Protein AF-A0A819P5N6-F1 (afdb_monomer_lite)

Radius of gyration: 13.2 Å; chains: 1; bounding box: 24×28×36 Å

Structure (mmCIF, N/CA/C/O backbone):
data_AF-A0A819P5N6-F1
#
_entry.id   AF-A0A819P5N6-F1
#
loop_
_atom_site.group_PDB
_atom_site.id
_atom_site.type_symbol
_atom_site.label_atom_id
_atom_site.label_alt_id
_atom_site.label_comp_id
_atom_site.label_asym_id
_atom_site.label_entity_id
_atom_site.label_seq_id
_atom_site.pdbx_PDB_ins_code
_atom_site.Cartn_x
_atom_site.Cartn_y
_atom_site.Cartn_z
_atom_site.occupancy
_atom_site.B_iso_or_equiv
_atom_site.auth_seq_id
_atom_site.auth_comp_id
_atom_site.auth_asym_id
_atom_site.auth_atom_id
_atom_site.pdbx_PDB_model_num
ATOM 1 N N . MET A 1 1 ? 3.406 -10.934 -6.047 1.00 74.62 1 MET A N 1
ATOM 2 C CA . MET A 1 1 ? 2.379 -9.911 -6.341 1.00 74.62 1 MET A CA 1
ATOM 3 C C . MET A 1 1 ? 1.013 -10.511 -6.695 1.00 74.62 1 MET A C 1
ATOM 5 O O . MET A 1 1 ? 0.091 -10.337 -5.910 1.00 74.62 1 MET A O 1
ATOM 9 N N . GLN A 1 2 ? 0.861 -11.268 -7.796 1.00 79.12 2 GLN A N 1
ATOM 10 C CA . GLN A 1 2 ? -0.452 -11.786 -8.250 1.00 79.12 2 GLN A CA 1
ATOM 11 C C . GLN A 1 2 ? -1.223 -12.590 -7.184 1.00 79.12 2 GLN A C 1
ATOM 13 O O . GLN A 1 2 ? -2.396 -12.320 -6.944 1.00 79.12 2 GLN A O 1
ATOM 18 N N . LEU A 1 3 ? -0.547 -13.487 -6.454 1.00 83.69 3 LEU A N 1
ATOM 19 C CA . LEU A 1 3 ? -1.155 -14.214 -5.328 1.00 83.69 3 LEU A CA 1
ATOM 20 C C . LEU A 1 3 ? -1.658 -13.282 -4.215 1.00 83.69 3 LEU A C 1
ATOM 22 O O . LEU A 1 3 ? -2.704 -13.541 -3.628 1.00 83.69 3 LEU A O 1
ATOM 26 N N . GLY A 1 4 ? -0.955 -12.178 -3.949 1.00 83.00 4 GLY A N 1
ATOM 27 C CA . GLY A 1 4 ? -1.396 -11.159 -2.996 1.00 83.00 4 GLY A CA 1
ATOM 28 C C . GLY A 1 4 ? -2.717 -10.513 -3.421 1.00 83.00 4 GLY A C 1
ATOM 29 O O . GLY A 1 4 ? -3.616 -10.346 -2.594 1.00 83.00 4 GLY A O 1
ATOM 30 N N . HIS A 1 5 ? -2.887 -10.223 -4.716 1.00 85.00 5 HIS A N 1
ATOM 31 C CA . HIS A 1 5 ? -4.150 -9.697 -5.249 1.00 85.00 5 HIS A CA 1
ATOM 32 C C . HIS A 1 5 ? -5.280 -10.719 -5.135 1.00 85.00 5 HIS A C 1
ATOM 34 O O . HIS A 1 5 ? -6.371 -10.361 -4.688 1.00 85.00 5 HIS A O 1
ATOM 40 N N . CYS A 1 6 ? -5.012 -11.990 -5.451 1.00 89.25 6 CYS A N 1
ATOM 41 C CA . CYS A 1 6 ? -5.982 -13.073 -5.286 1.00 89.25 6 CYS A CA 1
ATOM 42 C C . CYS A 1 6 ? -6.426 -13.219 -3.823 1.00 89.25 6 CYS A C 1
ATOM 44 O O . CYS A 1 6 ? -7.624 -13.224 -3.543 1.00 89.25 6 CYS A O 1
ATOM 46 N N . TYR A 1 7 ? -5.485 -13.272 -2.875 1.00 91.25 7 TYR A N 1
ATOM 47 C CA . TYR A 1 7 ? -5.812 -13.372 -1.450 1.00 91.25 7 TYR A CA 1
ATOM 48 C C . TYR A 1 7 ? -6.622 -12.173 -0.954 1.00 91.25 7 TYR A C 1
ATOM 50 O O . TYR A 1 7 ? -7.598 -12.365 -0.232 1.00 91.25 7 TYR A O 1
ATOM 58 N N . ARG A 1 8 ? -6.283 -10.953 -1.388 1.00 91.31 8 ARG A N 1
ATOM 59 C CA . ARG A 1 8 ? -7.052 -9.745 -1.053 1.00 91.31 8 ARG A CA 1
ATOM 60 C C . ARG A 1 8 ? -8.475 -9.806 -1.614 1.00 91.31 8 ARG A C 1
ATOM 62 O O . ARG A 1 8 ? -9.420 -9.485 -0.901 1.00 91.31 8 ARG A O 1
ATOM 69 N N . GLY A 1 9 ? -8.644 -10.259 -2.859 1.00 88.56 9 GLY A N 1
ATOM 70 C CA . GLY A 1 9 ? -9.962 -10.467 -3.473 1.00 88.56 9 GLY A CA 1
ATOM 71 C C . GLY A 1 9 ? -10.826 -11.473 -2.704 1.00 88.56 9 GLY A C 1
ATOM 72 O O . GLY A 1 9 ? -12.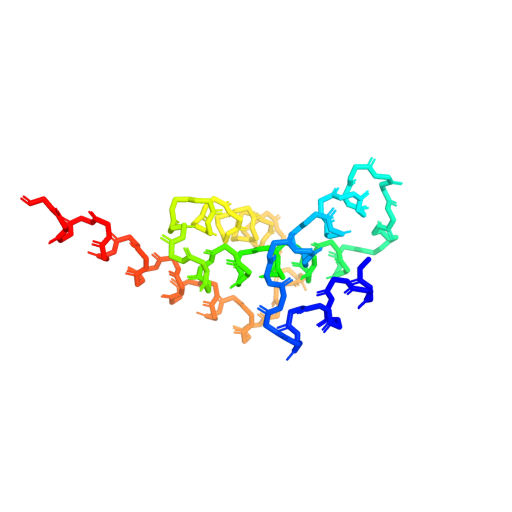030 -11.279 -2.567 1.00 88.56 9 GLY A O 1
ATOM 73 N N . LEU A 1 10 ? -10.195 -12.490 -2.112 1.00 93.44 10 LEU A N 1
ATOM 74 C CA . LEU A 1 10 ? -10.833 -13.474 -1.231 1.00 93.44 10 LEU A CA 1
ATOM 75 C C . L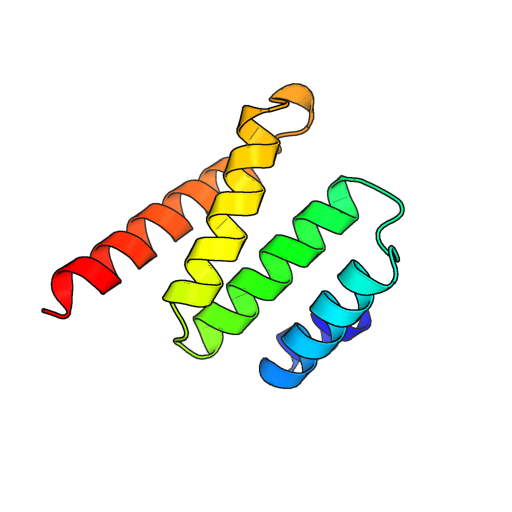EU A 1 10 ? -10.983 -13.001 0.228 1.00 93.44 10 LEU A C 1
ATOM 77 O O . LEU A 1 10 ? -11.373 -13.792 1.083 1.00 93.44 10 LEU A O 1
ATOM 81 N N . ARG A 1 11 ? -10.663 -11.735 0.534 1.00 91.19 11 ARG A N 1
ATOM 82 C CA . ARG A 1 11 ? -10.639 -11.155 1.894 1.00 91.19 11 ARG A CA 1
ATOM 83 C C . ARG A 1 11 ? -9.703 -11.874 2.876 1.00 91.19 11 ARG A C 1
ATOM 85 O O . ARG A 1 11 ? -9.814 -11.706 4.086 1.00 91.19 11 ARG A O 1
ATOM 92 N N . LEU A 1 12 ? -8.735 -12.633 2.367 1.00 95.00 12 LEU A N 1
ATOM 93 C CA . LEU A 1 12 ? -7.682 -13.289 3.142 1.00 95.00 12 LEU A CA 1
ATOM 94 C C . LEU A 1 12 ? -6.520 -12.310 3.359 1.00 95.00 12 LEU A C 1
ATOM 96 O O . LEU A 1 12 ? -5.407 -12.528 2.879 1.00 95.00 12 LEU A O 1
ATOM 100 N N . ASN A 1 13 ? -6.799 -11.202 4.048 1.00 94.25 13 ASN A N 1
ATOM 101 C CA . ASN A 1 13 ? -5.912 -10.036 4.116 1.00 94.25 13 ASN A CA 1
ATOM 102 C C . ASN A 1 13 ? -4.541 -10.344 4.740 1.00 94.25 13 ASN A C 1
ATOM 104 O O . ASN A 1 13 ? -3.531 -9.879 4.222 1.00 94.25 13 ASN A O 1
ATOM 108 N N . GLU A 1 14 ? -4.469 -11.196 5.765 1.00 94.81 14 GLU A N 1
ATOM 109 C CA . GLU A 1 14 ? -3.191 -11.625 6.358 1.00 94.81 14 GLU A CA 1
ATOM 110 C C . GLU A 1 14 ? -2.310 -12.372 5.345 1.00 94.81 14 GLU A C 1
ATOM 112 O O . GLU A 1 14 ? -1.115 -12.106 5.205 1.00 94.81 14 GLU A O 1
ATOM 117 N N . LYS A 1 15 ? -2.914 -13.290 4.575 1.00 93.69 15 LYS A N 1
ATOM 118 C CA . LYS A 1 15 ? -2.208 -14.007 3.504 1.00 93.69 15 LYS A CA 1
ATOM 119 C C . LYS A 1 15 ? -1.806 -13.055 2.387 1.00 93.69 15 LYS A C 1
ATOM 121 O O . LYS A 1 15 ? -0.726 -13.224 1.821 1.00 93.69 15 LYS A O 1
ATOM 126 N N . ALA A 1 16 ? -2.650 -12.072 2.077 1.00 94.56 16 ALA A N 1
ATOM 127 C CA . ALA A 1 16 ? -2.352 -11.053 1.084 1.00 94.56 16 ALA A CA 1
ATOM 128 C C . ALA A 1 16 ? -1.101 -10.262 1.483 1.00 94.56 16 ALA A C 1
ATOM 130 O O . ALA A 1 16 ? -0.137 -10.266 0.719 1.00 94.56 16 ALA A O 1
ATOM 131 N N . VAL A 1 17 ? -1.074 -9.693 2.696 1.00 95.38 17 VAL A N 1
ATOM 132 C CA . VAL A 1 17 ? 0.087 -8.971 3.244 1.00 95.38 17 VAL A CA 1
ATOM 133 C C . VAL A 1 17 ? 1.342 -9.830 3.170 1.00 95.38 17 VAL A C 1
ATOM 135 O O . VAL A 1 17 ? 2.305 -9.422 2.528 1.00 95.38 17 VAL A O 1
ATOM 138 N N . LYS A 1 18 ? 1.310 -11.053 3.716 1.00 94.69 18 LYS A N 1
ATOM 139 C CA . LYS A 1 18 ? 2.480 -11.944 3.723 1.00 94.69 18 LYS A CA 1
ATOM 140 C C . LYS A 1 18 ? 3.041 -12.194 2.319 1.00 94.69 18 LYS A C 1
ATOM 142 O O . LYS A 1 18 ? 4.251 -12.257 2.133 1.00 94.69 18 LYS A O 1
ATOM 147 N N . ASN A 1 19 ? 2.171 -12.347 1.320 1.00 93.06 19 ASN A N 1
ATOM 148 C CA . ASN A 1 19 ? 2.596 -12.585 -0.062 1.00 93.06 19 ASN A CA 1
ATOM 149 C C . ASN A 1 19 ? 3.120 -11.324 -0.752 1.00 93.06 19 ASN A C 1
ATOM 151 O O . ASN A 1 19 ? 4.015 -11.423 -1.592 1.00 93.06 19 ASN A O 1
ATOM 155 N N . TYR A 1 20 ? 2.558 -10.157 -0.445 1.00 93.06 20 TYR A N 1
ATOM 156 C CA . TYR A 1 20 ? 3.081 -8.896 -0.954 1.00 93.06 20 TYR A CA 1
ATOM 157 C C . TYR A 1 20 ? 4.441 -8.569 -0.331 1.00 93.06 20 TYR A C 1
ATOM 159 O O . TYR A 1 20 ? 5.373 -8.280 -1.070 1.00 93.06 20 TYR A O 1
ATOM 167 N N . GLU A 1 21 ? 4.591 -8.687 0.989 1.00 92.75 21 GLU A N 1
ATOM 168 C CA . GLU A 1 21 ? 5.855 -8.414 1.685 1.00 92.75 21 GLU A CA 1
ATOM 169 C C . GLU A 1 21 ? 6.966 -9.366 1.244 1.00 92.75 21 GLU A C 1
ATOM 171 O O . GLU A 1 21 ? 8.071 -8.916 0.953 1.00 92.75 21 GLU A O 1
ATOM 176 N N . LEU A 1 22 ? 6.659 -10.656 1.064 1.00 92.19 22 LEU A N 1
ATOM 177 C CA . LEU A 1 22 ? 7.607 -11.601 0.475 1.00 92.19 22 LEU A CA 1
ATOM 178 C C . LEU A 1 22 ? 8.012 -11.192 -0.952 1.00 92.19 22 LEU A C 1
ATOM 180 O O . LEU A 1 22 ? 9.170 -11.340 -1.332 1.00 92.19 22 LEU A O 1
ATOM 184 N N . ALA A 1 23 ? 7.080 -10.671 -1.757 1.00 89.50 23 ALA A N 1
ATOM 185 C CA . ALA A 1 23 ? 7.400 -10.189 -3.100 1.00 89.50 23 ALA A CA 1
ATOM 186 C C . ALA A 1 23 ? 8.295 -8.938 -3.078 1.00 89.50 23 ALA A C 1
ATOM 188 O O . ALA A 1 23 ? 9.138 -8.791 -3.962 1.00 89.50 23 ALA A O 1
ATOM 189 N N . LEU A 1 24 ? 8.140 -8.070 -2.073 1.00 88.81 24 LEU A N 1
ATOM 190 C CA . LEU A 1 24 ? 9.036 -6.936 -1.852 1.00 88.81 24 LEU A CA 1
ATOM 191 C C . LEU A 1 24 ? 10.430 -7.401 -1.417 1.00 88.81 24 LEU A C 1
ATOM 193 O O . LEU A 1 24 ? 11.413 -7.006 -2.033 1.00 88.81 24 LEU A O 1
ATOM 197 N N . GLU A 1 25 ? 10.521 -8.296 -0.430 1.00 89.50 25 GLU A N 1
ATOM 198 C CA . GLU A 1 25 ? 11.793 -8.840 0.073 1.00 89.50 25 GLU A CA 1
ATOM 199 C C . GLU A 1 25 ? 12.605 -9.527 -1.034 1.00 89.50 25 GLU A C 1
ATOM 201 O O . GLU A 1 25 ? 13.822 -9.382 -1.117 1.00 89.50 25 GLU A O 1
ATOM 206 N N . LYS A 1 26 ? 11.928 -10.277 -1.908 1.00 87.81 26 LYS A N 1
ATOM 207 C CA . LYS A 1 26 ? 12.569 -11.014 -3.003 1.00 87.81 26 LYS A CA 1
ATOM 208 C C . LYS A 1 26 ? 12.855 -10.163 -4.242 1.00 87.81 26 LYS A C 1
ATOM 210 O O . LYS A 1 26 ? 13.343 -10.717 -5.222 1.00 87.81 26 LYS A O 1
ATOM 215 N N . GLY A 1 27 ? 12.538 -8.865 -4.230 1.00 81.56 27 GLY A N 1
ATOM 216 C CA . GLY A 1 27 ? 12.737 -7.995 -5.394 1.00 81.56 27 GLY A CA 1
ATOM 217 C C . GLY A 1 27 ? 11.930 -8.439 -6.618 1.00 81.56 27 GLY A C 1
ATOM 218 O O . GLY A 1 27 ? 12.372 -8.268 -7.746 1.00 81.56 27 GLY A O 1
ATOM 219 N N . ILE A 1 28 ? 10.761 -9.061 -6.412 1.00 77.94 28 ILE A N 1
ATOM 220 C CA . ILE A 1 28 ? 9.929 -9.614 -7.502 1.00 77.94 28 ILE A CA 1
ATOM 221 C C . ILE A 1 28 ? 9.191 -8.499 -8.274 1.00 77.94 28 ILE A C 1
ATOM 223 O O . ILE A 1 28 ? 8.537 -8.762 -9.277 1.00 77.94 28 ILE A O 1
ATOM 227 N N . HIS A 1 29 ? 9.294 -7.251 -7.826 1.00 71.00 29 HIS A N 1
ATOM 228 C CA . HIS A 1 29 ? 8.828 -6.075 -8.553 1.00 71.00 29 HIS A CA 1
ATOM 229 C C . HIS A 1 29 ? 9.890 -5.671 -9.583 1.00 71.00 29 HIS A C 1
ATOM 231 O O . HIS A 1 29 ? 10.905 -5.072 -9.239 1.00 71.00 29 HIS A O 1
ATOM 237 N N . VAL A 1 30 ? 9.678 -6.035 -10.847 1.00 68.31 30 VAL A N 1
ATOM 238 C CA . VAL A 1 30 ? 10.638 -5.732 -11.923 1.00 68.31 30 VAL A CA 1
ATOM 239 C C . VAL A 1 30 ? 10.457 -4.291 -12.406 1.00 68.31 30 VAL A C 1
ATOM 241 O O . VAL A 1 30 ? 11.401 -3.673 -12.894 1.00 68.31 30 VAL A O 1
ATOM 244 N N . LEU A 1 31 ? 9.250 -3.743 -12.231 1.00 84.12 31 LEU A N 1
ATOM 245 C CA . LEU A 1 31 ? 8.871 -2.395 -12.640 1.00 84.12 31 LEU A CA 1
ATOM 246 C C . LEU A 1 31 ? 8.395 -1.557 -11.446 1.00 84.12 31 LEU A C 1
ATOM 248 O O . LEU A 1 31 ? 7.802 -2.073 -10.495 1.00 84.12 31 LEU A O 1
ATOM 252 N N . LEU A 1 32 ? 8.612 -0.241 -11.525 1.00 86.19 32 LEU A N 1
ATOM 253 C CA . LEU A 1 32 ? 8.196 0.712 -10.491 1.00 86.19 32 LEU A CA 1
ATOM 254 C C . LEU A 1 32 ? 6.677 0.691 -10.257 1.00 86.19 32 LEU A C 1
ATOM 256 O O . LEU A 1 32 ? 6.232 0.710 -9.112 1.00 86.19 32 LEU A O 1
ATOM 260 N N . ASP A 1 33 ? 5.885 0.538 -11.317 1.00 87.44 33 ASP A N 1
ATOM 261 C CA . ASP A 1 33 ? 4.427 0.425 -11.210 1.00 87.44 33 ASP A CA 1
ATOM 262 C C . ASP A 1 33 ? 3.992 -0.816 -10.418 1.00 87.44 33 ASP A C 1
ATOM 264 O O . ASP A 1 33 ? 3.071 -0.749 -9.606 1.00 87.44 33 ASP A O 1
ATOM 268 N N . GLU A 1 34 ? 4.675 -1.951 -10.596 1.00 88.50 34 GLU A N 1
ATOM 269 C CA . GLU A 1 34 ? 4.396 -3.179 -9.838 1.00 88.50 34 GLU A CA 1
ATOM 270 C C . GLU A 1 34 ? 4.767 -3.025 -8.361 1.00 88.50 34 GLU A C 1
ATOM 272 O O . GLU A 1 34 ? 4.085 -3.553 -7.475 1.00 88.50 34 GLU A O 1
ATOM 277 N N . TYR A 1 35 ? 5.846 -2.288 -8.088 1.00 90.06 35 TYR A N 1
ATOM 278 C CA . TYR A 1 35 ? 6.249 -1.939 -6.733 1.00 90.06 35 TYR A CA 1
ATOM 279 C C . TYR A 1 35 ? 5.186 -1.064 -6.055 1.00 90.06 35 TYR A C 1
ATOM 281 O O . TYR A 1 35 ? 4.713 -1.407 -4.968 1.00 90.06 35 TYR A O 1
ATOM 289 N N . ILE A 1 36 ? 4.729 -0.006 -6.730 1.00 92.44 36 ILE A N 1
ATOM 290 C CA . ILE A 1 36 ? 3.662 0.884 -6.252 1.00 92.44 36 ILE A CA 1
ATOM 291 C C . ILE A 1 36 ? 2.362 0.102 -6.011 1.00 92.44 36 ILE A C 1
ATOM 293 O O . ILE A 1 36 ? 1.774 0.200 -4.932 1.00 92.44 36 ILE A O 1
ATOM 297 N N . GLU A 1 37 ? 1.929 -0.737 -6.956 1.00 92.12 37 GLU A N 1
ATOM 298 C CA . GLU A 1 37 ? 0.729 -1.573 -6.798 1.00 92.12 37 GLU A CA 1
ATOM 299 C C . GLU A 1 37 ? 0.846 -2.559 -5.632 1.00 92.12 37 GLU A C 1
ATOM 301 O O . GLU A 1 37 ? -0.127 -2.811 -4.910 1.00 92.12 37 GLU A O 1
ATOM 306 N N . THR A 1 38 ? 2.047 -3.094 -5.406 1.00 93.69 38 THR A N 1
ATOM 307 C CA . THR A 1 38 ? 2.326 -3.959 -4.261 1.00 93.69 38 THR A CA 1
ATOM 308 C C . THR A 1 38 ? 2.175 -3.189 -2.948 1.00 93.69 38 THR A C 1
ATOM 310 O O . THR A 1 38 ? 1.483 -3.671 -2.048 1.00 93.69 38 THR A O 1
ATOM 313 N N . LEU A 1 39 ? 2.730 -1.978 -2.840 1.00 95.31 39 LEU A N 1
ATOM 314 C CA . LEU A 1 39 ? 2.589 -1.125 -1.653 1.00 95.31 39 LEU A CA 1
ATOM 315 C C . LEU A 1 39 ? 1.128 -0.741 -1.387 1.00 95.31 39 LEU A C 1
ATOM 317 O O . LEU A 1 39 ? 0.638 -0.925 -0.269 1.00 95.31 39 LEU A O 1
ATOM 321 N N . ILE A 1 40 ? 0.397 -0.305 -2.421 1.00 95.56 40 ILE A N 1
ATOM 322 C CA . ILE A 1 40 ? -1.047 -0.025 -2.337 1.00 95.56 40 ILE A CA 1
ATOM 323 C C . ILE A 1 40 ? -1.797 -1.273 -1.867 1.00 95.56 40 ILE A C 1
ATOM 325 O O . ILE A 1 40 ? -2.723 -1.195 -1.054 1.00 95.56 40 ILE A O 1
ATOM 329 N N . GLY A 1 41 ? -1.409 -2.445 -2.369 1.00 95.38 41 GLY A N 1
ATOM 330 C CA . GLY A 1 41 ? -2.029 -3.703 -1.999 1.00 95.38 41 GLY A CA 1
ATOM 331 C C . GLY A 1 41 ? -1.810 -4.104 -0.548 1.00 95.38 41 GLY A C 1
ATOM 332 O O . GLY A 1 41 ? -2.758 -4.599 0.072 1.00 95.38 41 GLY A O 1
ATOM 333 N N . ILE A 1 42 ? -0.627 -3.843 0.004 1.00 96.44 42 ILE A N 1
ATOM 334 C CA . ILE A 1 42 ? -0.345 -4.023 1.431 1.00 96.44 42 ILE A CA 1
ATOM 335 C C . ILE A 1 42 ? -1.176 -3.030 2.249 1.00 96.44 42 ILE A C 1
ATOM 337 O O . ILE A 1 42 ? -1.884 -3.461 3.157 1.00 96.44 42 ILE A O 1
ATOM 341 N N . GLY A 1 43 ? -1.174 -1.742 1.882 1.00 97.31 43 GLY A N 1
ATOM 342 C CA . GLY A 1 43 ? -1.946 -0.698 2.570 1.00 97.31 43 GLY A CA 1
ATOM 343 C C . GLY A 1 43 ? -3.435 -1.039 2.677 1.00 97.31 43 GLY A C 1
ATOM 344 O O . GLY A 1 43 ? -3.986 -1.085 3.776 1.00 97.31 43 GLY A O 1
ATOM 345 N N . LYS A 1 44 ? -4.061 -1.424 1.556 1.00 97.12 44 LYS A N 1
ATOM 346 C CA . LYS A 1 44 ? -5.467 -1.874 1.516 1.00 97.12 44 LYS A CA 1
ATOM 347 C C . LYS A 1 44 ? -5.726 -3.096 2.398 1.00 97.12 44 LYS A C 1
ATOM 349 O O . LYS A 1 44 ? -6.792 -3.212 2.996 1.00 97.12 44 LYS A O 1
ATOM 354 N N . SER A 1 45 ? -4.776 -4.027 2.457 1.00 97.56 45 SER A N 1
ATOM 355 C CA . SER A 1 45 ? -4.929 -5.253 3.246 1.00 97.56 45 SER A CA 1
ATOM 356 C C . SER A 1 45 ? -4.834 -4.961 4.746 1.00 97.56 45 SER A C 1
ATOM 358 O O . SER A 1 45 ? -5.653 -5.470 5.509 1.00 97.56 45 SER A O 1
ATOM 360 N N . TRP A 1 46 ? -3.900 -4.100 5.167 1.00 97.75 46 TRP A N 1
ATOM 361 C CA . TRP A 1 46 ? -3.805 -3.636 6.556 1.00 97.75 46 TRP A CA 1
ATOM 362 C C . TRP A 1 46 ? -5.033 -2.853 6.995 1.00 97.75 46 TRP A C 1
ATOM 364 O O . TRP A 1 46 ? -5.587 -3.110 8.062 1.00 97.75 46 TRP A O 1
ATOM 374 N N . GLU A 1 47 ? -5.508 -1.958 6.137 1.00 95.75 47 GLU A N 1
ATOM 375 C CA . GLU A 1 47 ? -6.706 -1.172 6.388 1.00 95.75 47 GLU A CA 1
ATOM 376 C C . GLU A 1 47 ? -7.945 -2.060 6.561 1.00 95.75 47 GLU A C 1
ATOM 378 O O . GLU A 1 47 ? -8.723 -1.871 7.494 1.00 95.75 47 GLU A O 1
ATOM 383 N N . ALA A 1 48 ? -8.103 -3.085 5.718 1.00 95.44 48 ALA A N 1
ATOM 384 C CA . ALA A 1 48 ? -9.194 -4.049 5.839 1.00 95.44 48 ALA A CA 1
ATOM 385 C C . ALA A 1 48 ? -9.136 -4.865 7.145 1.00 95.44 48 ALA A C 1
ATOM 387 O O . ALA A 1 48 ? -10.158 -5.387 7.590 1.00 95.44 48 ALA A O 1
ATOM 388 N N . MET A 1 49 ? -7.958 -4.962 7.768 1.00 96.12 49 MET A N 1
ATOM 389 C CA . MET A 1 49 ? -7.748 -5.554 9.094 1.00 96.12 49 MET A CA 1
ATOM 390 C C . MET A 1 49 ? -7.814 -4.521 10.231 1.00 96.12 49 MET A C 1
ATOM 392 O O . MET A 1 49 ? -7.521 -4.862 11.372 1.00 96.12 49 MET A O 1
ATOM 396 N N . LYS A 1 50 ? -8.201 -3.269 9.939 1.00 95.00 50 LYS A N 1
ATOM 397 C CA . LYS A 1 50 ? -8.222 -2.128 10.873 1.00 95.00 50 LYS A CA 1
ATOM 398 C C . LYS A 1 50 ? -6.863 -1.796 11.500 1.00 95.00 50 LYS A C 1
ATOM 400 O O . LYS A 1 50 ? -6.800 -1.094 12.503 1.00 95.00 50 LYS A O 1
ATOM 405 N N . ASN A 1 51 ? -5.768 -2.262 10.900 1.00 96.06 51 ASN A N 1
ATOM 406 C CA . ASN A 1 51 ? -4.425 -1.873 11.306 1.00 96.06 51 ASN A CA 1
ATOM 407 C C . ASN A 1 51 ? -4.037 -0.582 10.574 1.00 96.06 51 ASN A C 1
ATOM 409 O O . ASN A 1 51 ? -3.329 -0.590 9.564 1.00 96.06 51 ASN A O 1
ATOM 413 N N . PHE A 1 52 ? -4.606 0.524 11.045 1.00 95.75 52 PHE A N 1
ATOM 414 C CA . PHE A 1 52 ? -4.533 1.817 10.375 1.00 95.75 52 PHE A CA 1
ATOM 415 C C . PHE A 1 52 ? -3.128 2.414 10.354 1.00 95.75 52 PHE A C 1
ATOM 417 O O . PHE A 1 52 ? -2.752 3.007 9.350 1.00 95.75 52 PHE A O 1
ATOM 424 N N . GLU A 1 53 ? -2.329 2.193 11.396 1.00 95.88 53 GLU A N 1
ATOM 425 C CA . GLU A 1 53 ? -0.935 2.641 11.449 1.00 95.88 53 GLU A CA 1
ATOM 426 C C . GLU A 1 53 ? -0.100 1.999 10.328 1.00 95.88 53 GLU A C 1
ATOM 428 O O . GLU A 1 53 ? 0.550 2.690 9.542 1.00 95.88 53 GLU A O 1
ATOM 433 N N . GLN A 1 54 ? -0.193 0.673 10.180 1.00 96.44 54 GLN A N 1
ATOM 434 C CA . GLN A 1 54 ? 0.517 -0.044 9.118 1.00 96.44 54 GLN A CA 1
ATOM 435 C C . GLN A 1 54 ? -0.011 0.322 7.727 1.00 96.44 54 GLN A C 1
ATOM 437 O O . GLN A 1 54 ? 0.770 0.444 6.784 1.00 96.44 54 GLN A O 1
ATOM 442 N N . ALA A 1 55 ? -1.323 0.529 7.580 1.00 97.62 55 ALA A N 1
ATOM 443 C C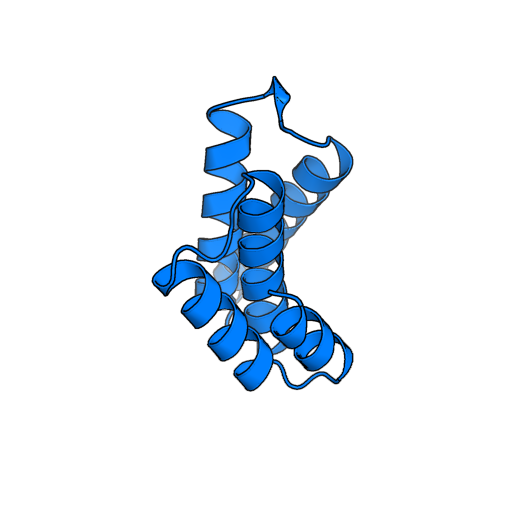A . ALA A 1 55 ? -1.905 0.991 6.323 1.00 97.62 55 ALA A CA 1
ATOM 444 C C . ALA A 1 55 ? -1.381 2.380 5.929 1.00 97.62 55 ALA A C 1
ATOM 446 O O . ALA A 1 55 ? -0.955 2.578 4.790 1.00 97.62 55 ALA A O 1
ATOM 447 N N . LEU A 1 56 ? -1.368 3.312 6.886 1.00 97.69 56 LEU A N 1
ATOM 448 C CA . LEU A 1 56 ? -0.895 4.679 6.703 1.00 97.69 56 LEU A CA 1
ATOM 449 C C . LEU A 1 56 ? 0.568 4.706 6.271 1.00 97.69 56 LEU A C 1
ATOM 451 O O . LEU A 1 56 ? 0.893 5.369 5.290 1.00 97.69 56 LEU A O 1
ATOM 455 N N . HIS A 1 57 ? 1.425 3.927 6.933 1.00 97.56 57 HIS A N 1
ATOM 456 C CA . HIS A 1 57 ? 2.838 3.842 6.576 1.00 97.56 57 HIS A CA 1
ATOM 457 C C . HIS A 1 57 ? 3.040 3.442 5.104 1.00 97.56 57 HIS A C 1
ATOM 459 O O . HIS A 1 57 ? 3.845 4.050 4.403 1.00 97.56 57 HIS A O 1
ATOM 465 N N . ARG A 1 58 ? 2.264 2.477 4.590 1.00 97.50 58 ARG A N 1
ATOM 466 C CA . ARG A 1 58 ? 2.353 2.073 3.174 1.00 97.50 58 ARG A CA 1
ATOM 467 C C . ARG A 1 58 ? 1.829 3.134 2.214 1.00 97.50 58 ARG A C 1
ATOM 469 O O . ARG A 1 58 ? 2.405 3.309 1.147 1.00 97.50 58 ARG A O 1
ATOM 476 N N . TYR A 1 59 ? 0.754 3.836 2.567 1.00 98.12 59 TYR A N 1
ATOM 477 C CA . TYR A 1 59 ? 0.235 4.911 1.721 1.00 98.12 59 TYR A CA 1
ATOM 478 C C . TYR A 1 59 ? 1.185 6.115 1.674 1.00 98.12 59 TYR A C 1
ATOM 480 O O . TYR A 1 59 ? 1.369 6.681 0.600 1.00 98.12 59 TYR A O 1
ATOM 488 N N . ILE A 1 60 ? 1.855 6.448 2.785 1.00 97.81 60 ILE A N 1
ATOM 489 C CA . ILE A 1 60 ? 2.905 7.478 2.819 1.00 97.81 60 ILE A CA 1
ATOM 490 C C . ILE A 1 60 ? 4.068 7.100 1.898 1.00 97.81 60 ILE A C 1
ATOM 492 O O . ILE A 1 60 ? 4.465 7.924 1.083 1.00 97.81 60 ILE A O 1
ATOM 496 N N . GLN A 1 61 ? 4.542 5.849 1.936 1.00 96.31 61 GLN A N 1
ATOM 497 C CA . GLN A 1 61 ? 5.603 5.385 1.028 1.00 96.31 61 GLN A CA 1
ATOM 498 C C . GLN A 1 61 ? 5.243 5.596 -0.452 1.00 96.31 61 GLN A C 1
ATOM 500 O O . GLN A 1 61 ? 6.089 5.986 -1.249 1.00 96.31 61 GLN A O 1
ATOM 505 N N . VAL A 1 62 ? 3.982 5.370 -0.834 1.00 96.19 62 VAL A N 1
ATOM 506 C CA . VAL A 1 62 ? 3.524 5.632 -2.209 1.00 96.19 62 VAL A CA 1
ATOM 507 C C . VAL A 1 62 ? 3.482 7.134 -2.510 1.00 96.19 62 VAL A C 1
ATOM 509 O O . VAL A 1 62 ? 3.892 7.547 -3.592 1.00 96.19 62 VAL A O 1
ATOM 512 N N . ALA A 1 63 ? 3.025 7.958 -1.564 1.00 95.94 63 ALA A N 1
ATOM 513 C CA . ALA A 1 63 ? 3.009 9.411 -1.724 1.00 95.94 63 ALA A CA 1
ATOM 514 C C . ALA A 1 63 ? 4.424 9.991 -1.897 1.00 95.94 63 ALA A C 1
ATOM 516 O O . ALA A 1 63 ? 4.627 10.851 -2.749 1.00 95.94 63 ALA A O 1
ATOM 517 N N . GLU A 1 64 ? 5.407 9.491 -1.144 1.00 95.38 64 GLU A N 1
ATOM 518 C CA . GLU A 1 64 ? 6.818 9.880 -1.271 1.00 95.38 64 GLU A CA 1
ATOM 519 C C . GLU A 1 64 ? 7.380 9.552 -2.662 1.00 95.38 64 GLU A C 1
ATOM 521 O O . GLU A 1 64 ? 8.100 10.365 -3.238 1.00 95.38 64 GLU A O 1
ATOM 526 N N . ILE A 1 65 ? 7.003 8.403 -3.239 1.00 93.50 65 ILE A N 1
ATOM 527 C CA . ILE A 1 65 ? 7.389 8.031 -4.610 1.00 93.50 65 ILE A CA 1
ATOM 528 C C . ILE A 1 65 ? 6.812 9.028 -5.623 1.00 93.50 65 ILE A C 1
ATOM 530 O O . ILE A 1 65 ? 7.558 9.554 -6.446 1.00 93.50 65 ILE A O 1
ATOM 534 N N . TYR A 1 66 ? 5.514 9.338 -5.539 1.00 93.06 66 TYR A N 1
ATOM 535 C CA . TYR A 1 66 ? 4.874 10.300 -6.446 1.00 93.06 66 TYR A CA 1
ATOM 536 C C . TYR A 1 66 ? 5.398 11.733 -6.287 1.00 93.06 66 TYR A C 1
ATOM 538 O O . TYR A 1 66 ? 5.425 12.486 -7.257 1.00 93.06 66 TYR A O 1
ATOM 546 N N . GLN A 1 67 ? 5.818 12.130 -5.082 1.00 90.75 67 GLN A N 1
ATOM 547 C CA . GLN A 1 67 ? 6.468 13.426 -4.864 1.00 90.75 67 GLN A CA 1
ATOM 548 C C . GLN A 1 67 ? 7.894 13.461 -5.423 1.00 90.75 67 GLN A C 1
ATOM 550 O O . GLN A 1 67 ? 8.324 14.500 -5.922 1.00 90.75 67 GLN A O 1
ATOM 555 N N . GLY A 1 68 ? 8.625 12.346 -5.331 1.00 89.44 68 GLY A N 1
ATOM 556 C CA . GLY A 1 68 ? 9.988 12.220 -5.847 1.00 89.44 68 GLY A CA 1
ATOM 557 C C . GLY A 1 68 ? 10.062 12.213 -7.374 1.00 89.44 68 GLY A C 1
ATOM 558 O O . GLY A 1 68 ? 11.043 12.698 -7.936 1.00 89.44 68 GLY A O 1
ATOM 559 N N . ASP A 1 69 ? 9.023 11.710 -8.041 1.00 84.44 69 ASP A N 1
ATOM 560 C CA . ASP A 1 69 ? 8.887 11.743 -9.493 1.00 84.44 69 ASP A CA 1
ATOM 561 C C . ASP A 1 69 ? 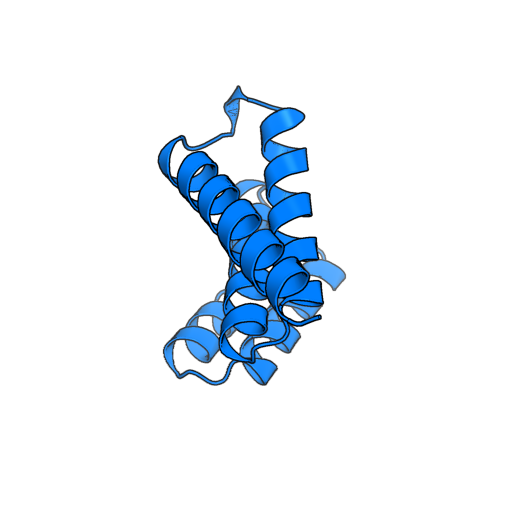7.412 11.922 -9.880 1.00 84.44 69 ASP A C 1
ATOM 563 O O . ASP A 1 69 ? 6.589 11.012 -9.790 1.00 84.44 69 ASP A O 1
ATOM 567 N N . SER A 1 70 ? 7.060 13.127 -10.324 1.00 74.44 70 SER A N 1
ATOM 568 C CA . SER A 1 70 ? 5.690 13.451 -10.726 1.00 74.44 70 SER A CA 1
ATOM 569 C C . SER A 1 70 ? 5.324 12.919 -12.114 1.00 74.44 70 SER A C 1
ATOM 571 O O . SER A 1 70 ? 4.151 12.944 -12.482 1.00 74.44 70 SER A O 1
ATOM 573 N N . THR A 1 71 ? 6.290 12.417 -12.892 1.00 80.94 71 THR A N 1
ATOM 574 C CA . THR A 1 71 ? 6.040 11.898 -14.248 1.00 80.94 71 THR A CA 1
ATOM 575 C C . THR A 1 71 ? 5.447 10.489 -14.248 1.00 80.94 71 THR A C 1
ATOM 577 O O . THR A 1 71 ? 4.780 10.102 -15.205 1.00 80.94 71 THR A O 1
ATOM 580 N N . ILE A 1 72 ? 5.635 9.751 -13.153 1.00 79.12 72 ILE A N 1
ATOM 581 C CA . ILE A 1 72 ? 5.108 8.393 -12.925 1.00 79.12 72 ILE A CA 1
ATOM 582 C C . ILE A 1 72 ? 3.785 8.393 -12.143 1.00 79.12 72 ILE A C 1
ATOM 584 O O . ILE A 1 72 ? 3.212 7.342 -11.853 1.00 79.12 72 ILE A O 1
ATOM 588 N N . ALA A 1 73 ? 3.315 9.572 -11.744 1.00 79.81 73 ALA A N 1
ATOM 589 C CA . ALA A 1 73 ? 2.177 9.726 -10.864 1.00 79.81 73 ALA A CA 1
ATOM 590 C C . ALA A 1 73 ? 0.868 9.676 -11.663 1.00 79.81 73 ALA A C 1
ATOM 592 O O . ALA A 1 73 ? 0.448 10.667 -12.258 1.00 79.81 73 ALA A O 1
ATOM 593 N N . ASP A 1 74 ? 0.206 8.517 -11.664 1.00 86.44 74 ASP A N 1
ATOM 594 C CA . ASP A 1 74 ? -1.171 8.396 -12.152 1.00 86.44 74 ASP A CA 1
ATOM 595 C C . ASP A 1 74 ? -2.091 9.285 -11.286 1.00 86.44 74 ASP A C 1
ATOM 597 O O . ASP A 1 74 ? -2.236 9.004 -10.088 1.00 86.44 74 ASP A O 1
ATOM 601 N N . PRO A 1 75 ? -2.723 10.341 -11.845 1.00 89.62 75 PRO A N 1
ATOM 602 C CA . PRO A 1 75 ? -3.512 11.296 -11.069 1.00 89.62 75 PRO A CA 1
ATOM 603 C C . PRO A 1 75 ? -4.637 10.650 -10.255 1.00 89.62 75 PRO A C 1
ATOM 605 O O . PRO A 1 75 ? -4.936 11.106 -9.150 1.00 89.62 75 PRO A O 1
ATOM 608 N N . GLU A 1 76 ? -5.241 9.566 -10.756 1.00 91.38 76 GLU A N 1
ATOM 609 C CA . GLU A 1 76 ? -6.286 8.849 -10.020 1.00 91.38 76 GLU A CA 1
ATOM 610 C C . GLU A 1 76 ? -5.713 8.153 -8.785 1.00 91.38 76 GLU A C 1
ATOM 612 O O . GLU A 1 76 ? -6.312 8.177 -7.704 1.00 91.38 76 GLU A O 1
ATOM 617 N N . LYS A 1 77 ? -4.522 7.560 -8.915 1.00 90.56 77 LYS A N 1
ATOM 618 C CA . LYS A 1 77 ? -3.841 6.902 -7.797 1.00 90.56 77 LYS A CA 1
ATOM 619 C C . LYS A 1 77 ? -3.307 7.910 -6.792 1.00 90.56 77 LYS A C 1
ATOM 621 O O . LYS A 1 77 ? -3.388 7.635 -5.598 1.00 90.56 77 LYS A O 1
ATOM 626 N N . VAL A 1 78 ? -2.800 9.057 -7.242 1.00 92.75 78 VAL A N 1
ATOM 627 C CA . VAL A 1 78 ? -2.389 10.158 -6.356 1.00 92.75 78 VAL A CA 1
ATOM 628 C C . VAL A 1 78 ? -3.570 10.593 -5.500 1.00 92.75 78 VAL A C 1
ATOM 630 O O . VAL A 1 78 ? -3.494 10.521 -4.274 1.00 92.75 78 VAL A O 1
ATOM 633 N N . HIS A 1 79 ? -4.694 10.928 -6.138 1.00 94.69 79 HIS A N 1
ATOM 634 C CA . HIS A 1 79 ? -5.900 11.340 -5.430 1.00 94.69 79 HIS A CA 1
ATOM 635 C C . HIS A 1 79 ? -6.387 10.263 -4.450 1.00 94.69 79 HIS A C 1
ATOM 637 O O . HIS A 1 79 ? -6.715 10.560 -3.300 1.00 94.69 79 HIS A O 1
ATOM 643 N N . PHE A 1 80 ? -6.381 8.993 -4.872 1.00 95.31 80 PHE A N 1
ATOM 644 C CA . PHE A 1 80 ? -6.711 7.872 -3.995 1.00 95.31 80 PHE A CA 1
ATOM 645 C C . PHE A 1 80 ? -5.811 7.836 -2.750 1.00 95.31 80 PHE A C 1
ATOM 647 O O . PHE A 1 80 ? -6.321 7.722 -1.637 1.00 95.31 80 PHE A O 1
ATOM 654 N N . ILE A 1 81 ? -4.489 7.930 -2.918 1.00 97.06 81 ILE A N 1
ATOM 655 C CA . ILE A 1 81 ? -3.525 7.882 -1.812 1.00 97.06 81 ILE A CA 1
ATOM 656 C C . ILE A 1 81 ? -3.721 9.050 -0.843 1.00 97.06 81 ILE A C 1
ATOM 658 O O . ILE A 1 81 ? -3.780 8.825 0.367 1.00 97.06 81 ILE A O 1
ATOM 662 N N . GLU A 1 82 ? -3.882 10.270 -1.351 1.00 96.06 82 GLU A N 1
ATOM 663 C CA . GLU A 1 82 ? -4.094 11.465 -0.528 1.00 96.06 82 GLU A CA 1
ATOM 664 C C . GLU A 1 82 ? -5.364 11.351 0.324 1.00 96.06 82 GLU A C 1
ATOM 666 O O . GLU A 1 82 ? -5.328 11.563 1.540 1.00 96.06 82 GLU A O 1
ATOM 671 N N . GLU A 1 83 ? -6.477 10.930 -0.280 1.00 97.25 83 GLU A N 1
ATOM 672 C CA . GLU A 1 83 ? -7.736 10.726 0.440 1.00 97.25 83 GLU A CA 1
ATOM 673 C C . GLU A 1 83 ? -7.633 9.601 1.475 1.00 97.25 83 GLU A C 1
ATOM 675 O O . GLU A 1 83 ? -8.209 9.693 2.566 1.00 97.25 83 GLU A O 1
ATOM 680 N N . ARG A 1 84 ? -6.870 8.539 1.179 1.00 97.31 84 ARG A N 1
ATOM 681 C CA . ARG A 1 84 ? -6.619 7.464 2.144 1.00 97.31 84 ARG A CA 1
ATOM 682 C C . ARG A 1 84 ? -5.821 7.941 3.349 1.00 97.31 84 ARG A C 1
ATOM 684 O O . ARG A 1 84 ? -6.214 7.620 4.471 1.00 97.31 84 ARG A O 1
ATOM 691 N N . ILE A 1 85 ? -4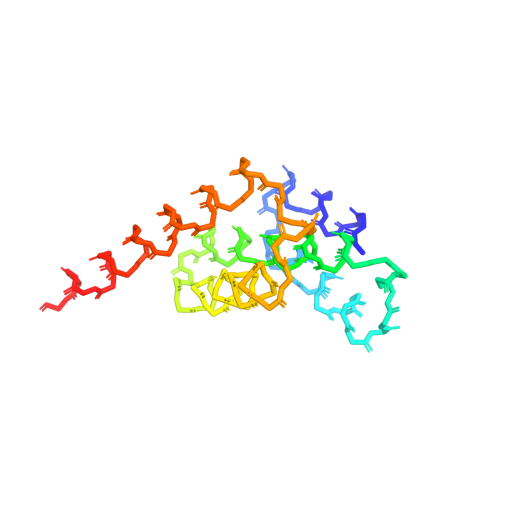.744 8.693 3.123 1.00 97.69 85 ILE A N 1
ATOM 692 C CA . ILE A 1 85 ? -3.912 9.273 4.184 1.00 97.69 85 ILE A CA 1
ATOM 693 C C . ILE A 1 85 ? -4.764 10.200 5.048 1.00 97.69 85 ILE A C 1
ATOM 695 O O . ILE A 1 85 ? -4.831 10.016 6.260 1.00 97.69 85 ILE A O 1
ATOM 699 N N . LYS A 1 86 ? -5.486 11.141 4.431 1.00 96.94 86 LYS A N 1
ATOM 700 C CA . LYS A 1 86 ? -6.341 12.101 5.139 1.00 96.94 86 LYS A CA 1
ATOM 701 C C . LYS A 1 86 ? -7.378 11.413 6.026 1.00 96.94 86 LYS A C 1
ATOM 703 O O . LYS A 1 86 ? -7.522 11.777 7.192 1.00 96.94 86 LYS A O 1
ATOM 708 N N . ARG A 1 87 ? -8.084 10.413 5.488 1.00 95.94 87 ARG A N 1
ATOM 709 C CA . ARG A 1 87 ? -9.103 9.659 6.230 1.00 95.94 87 ARG A CA 1
ATOM 710 C C . ARG A 1 87 ? -8.498 8.924 7.420 1.00 95.94 87 ARG A C 1
ATOM 712 O O . ARG A 1 87 ? -8.976 9.096 8.531 1.00 95.94 87 ARG A O 1
ATOM 719 N N . ILE A 1 88 ? -7.442 8.143 7.190 1.00 95.50 88 ILE A N 1
ATOM 720 C CA . ILE A 1 88 ? -6.823 7.340 8.250 1.00 95.50 88 ILE A CA 1
ATOM 721 C C . ILE A 1 88 ? -6.252 8.235 9.352 1.00 95.50 88 ILE A C 1
ATOM 723 O O . ILE A 1 88 ? -6.457 7.954 10.527 1.00 95.50 88 ILE A O 1
ATOM 727 N N . THR A 1 89 ? -5.584 9.330 8.992 1.00 95.38 89 THR A N 1
ATOM 728 C CA . THR A 1 89 ? -5.059 10.285 9.972 1.00 95.38 89 THR A CA 1
ATOM 729 C C . THR A 1 89 ? -6.182 10.925 10.789 1.00 95.38 89 THR A C 1
ATOM 731 O O . THR A 1 89 ? -6.054 11.045 12.003 1.00 95.38 89 THR A O 1
ATOM 734 N N . SER A 1 90 ? -7.308 11.282 10.160 1.00 93.25 90 SER A N 1
ATOM 735 C CA . SER A 1 90 ? -8.483 11.779 10.886 1.00 93.25 90 SER A CA 1
ATOM 736 C C . SER A 1 90 ? -9.050 10.734 11.851 1.00 93.25 90 SER A C 1
ATOM 738 O O . SER A 1 90 ? -9.387 11.076 12.982 1.00 93.25 90 SER A O 1
ATOM 740 N N . ASP A 1 91 ? -9.149 9.473 11.427 1.00 89.75 91 ASP A N 1
ATOM 741 C CA . ASP A 1 91 ? -9.650 8.388 12.275 1.00 89.75 91 ASP A CA 1
ATOM 742 C C . ASP A 1 91 ? -8.716 8.182 13.480 1.00 89.75 91 ASP A C 1
ATOM 744 O O . ASP A 1 91 ? -9.173 8.138 14.616 1.00 89.75 91 ASP A O 1
ATOM 748 N N . LEU A 1 92 ? -7.398 8.160 13.263 1.00 88.31 92 LEU A N 1
ATOM 749 C CA . LEU A 1 92 ? -6.411 7.987 14.333 1.00 88.31 92 LEU A CA 1
ATOM 750 C C . LEU A 1 92 ? -6.424 9.133 15.357 1.00 88.31 92 LEU A C 1
ATOM 752 O O . LEU A 1 92 ? -6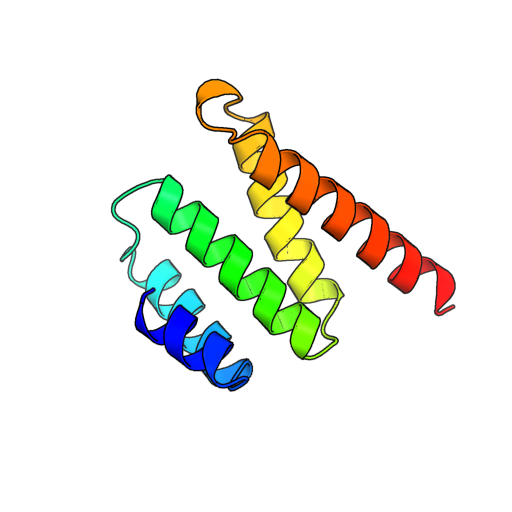.321 8.864 16.546 1.00 88.31 92 LEU A O 1
ATOM 756 N N . ILE A 1 93 ? -6.597 10.385 14.921 1.00 87.19 93 ILE A N 1
ATOM 757 C CA . ILE A 1 93 ? -6.624 11.561 15.816 1.00 87.19 93 ILE A CA 1
ATOM 758 C C . ILE A 1 93 ? -7.938 11.656 16.610 1.00 87.19 93 ILE A C 1
ATOM 760 O O . ILE A 1 93 ? -7.971 12.246 17.683 1.00 87.19 93 ILE A O 1
ATOM 764 N N . THR A 1 94 ? -9.038 11.106 16.090 1.00 80.62 94 THR A N 1
ATOM 765 C CA . THR A 1 94 ? -10.362 11.181 16.739 1.00 80.62 94 THR A CA 1
ATOM 766 C C . THR A 1 94 ? -10.658 10.015 17.682 1.00 80.62 94 THR A C 1
ATOM 768 O O . THR A 1 94 ? -11.740 9.974 18.266 1.00 80.62 94 THR A O 1
ATOM 771 N N . THR A 1 95 ? -9.726 9.067 17.826 1.00 67.62 95 THR A N 1
ATOM 772 C CA . THR A 1 95 ? -9.886 7.892 18.700 1.00 67.62 95 THR A CA 1
ATOM 773 C C . THR A 1 95 ? -9.265 8.088 20.102 1.00 67.62 95 THR A C 1
ATOM 775 O O . THR A 1 95 ? -9.260 7.139 20.885 1.00 67.62 95 THR A O 1
ATOM 778 N N . ASP A 1 96 ? -8.788 9.297 20.429 1.00 48.50 96 ASP A N 1
ATOM 779 C CA . ASP A 1 96 ? -8.367 9.733 21.780 1.00 48.50 96 ASP A CA 1
ATOM 780 C C . ASP A 1 96 ? -9.509 10.440 22.540 1.00 48.50 96 ASP A C 1
ATOM 782 O O . ASP A 1 96 ? -9.624 10.232 23.773 1.00 48.50 96 ASP A O 1
#

pLDDT: mean 90.55, std 8.1, range [48.5, 98.12]

Secondary structure (DSSP, 8-state):
-HHHHHHHHTT-HHHHHHHHHHHHHTT---SHHHHHHHHHHHHHHHHHTT-HHHHHHHHHHHHHHHHH-GGG--HHHHHHHHHHHHHHHHHHHTT-

Foldseek 3Di:
DVVLVVCVVVLVLVSSLVVLVVCVVVVVPPDPVSVLVSLQSNLSSCVSVVVLVRNLVSLVVSQVVCVVPVVPDDPVSNVVSVVSNVVSVVVVVVVD

Sequence (96 aa):
MQLGHCYRGLRLNEKAVKNYELALEKGIHVLLDEYIETLIGIGKSWEAMKNFEQALHRYIQVAEIYQGDSTIADPEKVHFIEERIKRITSDLITTD